Protein AF-A0A2W4BB99-F1 (afdb_monomer_lite)

Secondary structure (DSSP, 8-state):
----SSSSSS---S---TT----------TT--TTB-TTSPBPPTTSEEEEEEEEETTEEEEEEE-HHHHHHHHHHH-GGGB-GGG-EEEEHHHHHTT-

Structure (mmCIF, N/CA/C/O backbone):
data_AF-A0A2W4BB99-F1
#
_entry.id   AF-A0A2W4BB99-F1
#
loop_
_atom_site.group_PDB
_atom_site.id
_atom_site.type_symbol
_atom_site.label_atom_id
_atom_site.label_alt_id
_atom_site.label_comp_id
_atom_site.label_asym_id
_atom_site.label_entity_id
_atom_site.label_seq_id
_atom_site.pdbx_PDB_ins_code
_atom_site.Cartn_x
_atom_site.Cartn_y
_atom_site.Cartn_z
_atom_site.occupancy
_atom_site.B_iso_or_equiv
_atom_site.auth_seq_id
_atom_site.auth_comp_id
_atom_site.auth_asym_id
_atom_site.auth_atom_id
_atom_site.pdbx_PDB_model_num
ATOM 1 N N . MET A 1 1 ? -67.726 23.225 20.499 1.00 41.97 1 MET A N 1
ATOM 2 C CA . MET A 1 1 ? -66.818 22.110 20.176 1.00 41.97 1 MET A CA 1
ATOM 3 C C . MET A 1 1 ? -66.386 22.347 18.739 1.00 41.97 1 MET A C 1
ATOM 5 O O . MET A 1 1 ? -67.195 22.176 17.839 1.00 41.97 1 MET A O 1
ATOM 9 N N . THR A 1 2 ? -65.236 22.991 18.553 1.00 41.53 2 THR A N 1
ATOM 10 C CA . THR A 1 2 ? -64.774 23.488 17.248 1.00 41.53 2 THR A CA 1
ATOM 11 C C . THR A 1 2 ? -63.870 22.452 16.574 1.00 41.53 2 THR A C 1
ATOM 13 O O . THR A 1 2 ? -63.164 21.733 17.280 1.00 41.53 2 THR A O 1
ATOM 16 N N . PRO A 1 3 ? -63.916 22.349 15.234 1.00 42.84 3 PRO A N 1
ATOM 17 C CA . PRO A 1 3 ? -63.321 21.267 14.452 1.00 42.84 3 PRO A CA 1
ATOM 18 C C . PRO A 1 3 ? -61.792 21.381 14.438 1.00 42.84 3 PRO A C 1
ATOM 20 O O . PRO A 1 3 ? -61.202 21.974 13.544 1.00 42.84 3 PRO A O 1
ATOM 23 N N . LYS A 1 4 ? -61.147 20.838 15.468 1.00 46.91 4 LYS A N 1
ATOM 24 C CA . LYS A 1 4 ? -59.704 20.601 15.532 1.00 46.91 4 LYS A CA 1
ATOM 25 C C . LYS A 1 4 ? -59.487 19.102 15.660 1.00 46.91 4 LYS A C 1
ATOM 27 O O . LYS A 1 4 ? -59.243 18.664 16.770 1.00 46.91 4 LYS A O 1
ATOM 32 N N . GLU A 1 5 ? -59.647 18.327 14.585 1.00 50.88 5 GLU A N 1
ATOM 33 C CA . GLU A 1 5 ? -59.245 16.901 14.607 1.00 50.88 5 GLU A CA 1
ATOM 34 C C . GLU A 1 5 ? -59.276 16.162 13.251 1.00 50.88 5 GLU A C 1
ATOM 36 O O . GLU A 1 5 ? -59.272 14.937 13.236 1.00 50.88 5 GLU A O 1
ATOM 41 N N . ALA A 1 6 ? -59.278 16.853 12.100 1.00 47.06 6 ALA A N 1
ATOM 42 C CA . ALA A 1 6 ? -59.379 16.181 10.790 1.00 47.06 6 ALA A CA 1
ATOM 43 C C . ALA A 1 6 ? -58.280 16.523 9.761 1.00 47.06 6 ALA A C 1
ATOM 45 O O . ALA A 1 6 ? -58.399 16.119 8.613 1.00 47.06 6 ALA A O 1
ATOM 46 N N . GLU A 1 7 ? -57.201 17.212 10.141 1.00 48.06 7 GLU A N 1
ATOM 47 C CA . GLU A 1 7 ? -56.100 17.559 9.213 1.00 48.06 7 GLU A CA 1
ATOM 48 C C . GLU A 1 7 ? -54.725 17.083 9.711 1.00 48.06 7 GLU A C 1
ATOM 50 O O . GLU A 1 7 ? -53.707 17.724 9.487 1.00 48.06 7 GLU A O 1
ATOM 55 N N . ALA A 1 8 ? -54.675 15.953 10.419 1.00 50.34 8 ALA A N 1
ATOM 56 C CA . ALA A 1 8 ? -53.423 15.422 10.969 1.00 50.34 8 ALA A CA 1
ATOM 57 C C . ALA A 1 8 ? -52.865 14.204 10.213 1.00 50.34 8 ALA A C 1
ATOM 59 O O . ALA A 1 8 ? -52.049 13.485 10.780 1.00 50.34 8 ALA A O 1
ATOM 60 N N . HIS A 1 9 ? -53.308 13.915 8.982 1.00 48.47 9 HIS A N 1
ATOM 61 C CA . HIS A 1 9 ? -52.966 12.622 8.378 1.00 48.47 9 HIS A CA 1
ATOM 62 C C . HIS A 1 9 ? -52.747 12.562 6.869 1.00 48.47 9 HIS A C 1
ATOM 64 O O . HIS A 1 9 ? -52.772 11.459 6.330 1.00 48.47 9 HIS A O 1
ATOM 70 N N . ASP A 1 10 ? -52.457 13.675 6.193 1.00 49.69 10 ASP A N 1
ATOM 71 C CA . ASP A 1 10 ? -52.035 13.565 4.797 1.00 49.69 10 ASP A CA 1
ATOM 72 C C . ASP A 1 10 ? -50.903 14.527 4.430 1.00 49.69 10 ASP A C 1
ATOM 74 O O . ASP A 1 10 ? -50.945 15.715 4.731 1.00 49.69 10 ASP A O 1
ATOM 78 N N . TYR A 1 11 ? -49.905 13.965 3.747 1.00 44.41 11 TYR A N 1
ATOM 79 C CA . TYR A 1 11 ? -48.766 14.622 3.096 1.00 44.41 11 TYR A CA 1
ATOM 80 C C . TYR A 1 11 ? -47.494 14.932 3.901 1.00 44.41 11 TYR A C 1
ATOM 82 O O . TYR A 1 11 ? -46.827 15.943 3.716 1.00 44.41 11 TYR A O 1
ATOM 90 N N . TYR A 1 12 ? -47.022 13.920 4.624 1.00 51.00 12 TYR A N 1
ATOM 91 C CA . TYR A 1 12 ? -45.598 13.683 4.921 1.00 51.00 12 TYR A CA 1
ATOM 92 C C . TYR A 1 12 ? -44.742 13.305 3.676 1.00 51.00 12 TYR A C 1
ATOM 94 O O . TYR A 1 12 ? -43.798 12.530 3.808 1.00 51.00 12 TYR A O 1
ATOM 102 N N . TYR A 1 13 ? -45.054 13.773 2.453 1.00 54.38 13 TYR A N 1
ATOM 103 C CA . TYR A 1 13 ? -44.500 13.143 1.235 1.00 54.38 13 TYR A CA 1
ATOM 104 C C . TYR A 1 13 ? -43.950 14.005 0.100 1.00 54.38 13 TYR A C 1
ATOM 106 O O . TYR A 1 13 ? -43.555 13.435 -0.914 1.00 54.38 13 TYR A O 1
ATOM 114 N N . THR A 1 14 ? -43.812 15.321 0.224 1.00 58.09 14 THR A N 1
ATOM 115 C CA . THR A 1 14 ? -43.099 16.079 -0.817 1.00 58.09 14 THR A CA 1
ATOM 116 C C . THR A 1 14 ? -42.426 17.304 -0.233 1.00 58.09 14 THR A C 1
ATOM 118 O O . THR A 1 14 ? -43.093 18.122 0.393 1.00 58.09 14 THR A O 1
ATOM 121 N N . THR A 1 15 ? -41.140 17.452 -0.550 1.00 57.28 15 THR A N 1
ATOM 122 C CA . THR A 1 15 ? -40.186 18.500 -0.143 1.00 57.28 15 THR A CA 1
ATOM 123 C C . THR A 1 15 ? -39.424 18.156 1.142 1.00 57.28 15 THR A C 1
ATOM 125 O O . THR A 1 15 ? -39.935 18.390 2.237 1.00 57.28 15 THR A O 1
ATOM 128 N N . PRO A 1 16 ? -38.202 17.588 1.054 1.00 55.44 16 PRO A N 1
ATOM 129 C CA . PRO A 1 16 ? -37.282 17.687 2.180 1.00 55.44 16 PRO A CA 1
ATOM 130 C C . PRO A 1 16 ? -37.060 19.178 2.492 1.00 55.44 16 PRO A C 1
ATOM 132 O O . PRO A 1 16 ? -36.980 19.976 1.555 1.00 55.44 16 PRO A O 1
ATOM 135 N N . PRO A 1 17 ? -37.000 19.576 3.773 1.00 51.78 17 PRO A N 1
ATOM 136 C CA . PRO A 1 17 ? -36.676 20.946 4.134 1.00 51.78 17 PRO A CA 1
ATOM 137 C C . PRO A 1 17 ? -35.322 21.318 3.526 1.00 51.78 17 PRO A C 1
ATOM 139 O O . PRO A 1 17 ? -34.357 20.559 3.621 1.00 51.78 17 PRO A O 1
ATOM 142 N N . GLU A 1 18 ? -35.265 22.499 2.916 1.00 52.28 18 GLU A N 1
ATOM 143 C CA . GLU A 1 18 ? -34.086 23.151 2.323 1.00 52.28 18 GLU A CA 1
ATOM 144 C C . GLU A 1 18 ? -33.006 23.516 3.372 1.00 52.28 18 GLU A C 1
ATOM 146 O O . GLU A 1 18 ? -32.236 24.449 3.194 1.00 52.28 18 GLU A O 1
ATOM 151 N N . GLU A 1 19 ? -32.936 22.783 4.487 1.00 47.78 19 GLU A N 1
ATOM 152 C CA . GLU A 1 19 ? -32.037 23.020 5.624 1.00 47.78 19 GLU A CA 1
ATOM 153 C C . GLU A 1 19 ? -30.992 21.904 5.805 1.00 47.78 19 GLU A C 1
ATOM 155 O O . GLU A 1 19 ? -30.334 21.823 6.839 1.00 47.78 19 GLU A O 1
ATOM 160 N N . PHE A 1 20 ? -30.792 21.049 4.795 1.00 43.97 20 PHE A N 1
ATOM 161 C CA . PHE A 1 20 ? -29.671 20.093 4.755 1.00 43.97 20 PHE A CA 1
ATOM 162 C C . PHE A 1 20 ? -28.428 20.615 4.023 1.00 43.97 20 PHE A C 1
ATOM 164 O O . PHE A 1 20 ? -27.486 19.862 3.797 1.00 43.97 20 PHE A O 1
ATOM 171 N N . TYR A 1 21 ? -28.388 21.909 3.710 1.00 45.06 21 TYR A N 1
ATOM 172 C CA . TYR A 1 21 ? -27.142 22.604 3.406 1.00 45.06 21 TYR A CA 1
ATOM 173 C C . TYR A 1 21 ? -26.792 23.500 4.591 1.00 45.06 21 TYR A C 1
ATOM 175 O O . TYR A 1 21 ? -26.799 24.723 4.496 1.00 45.06 21 TYR A O 1
ATOM 183 N N . GLN A 1 22 ? -26.465 22.883 5.732 1.00 40.84 22 GLN A N 1
ATOM 184 C CA . GLN A 1 22 ? -25.435 23.495 6.561 1.00 40.84 22 GLN A CA 1
ATOM 185 C C . GLN A 1 22 ? -24.164 23.447 5.720 1.00 40.84 22 GLN A C 1
ATOM 187 O O . GLN A 1 22 ? -23.467 22.437 5.660 1.00 40.84 22 GLN A O 1
ATOM 192 N N . GLU A 1 23 ? -23.947 24.535 4.988 1.00 44.38 23 GLU A N 1
ATOM 193 C CA . GLU A 1 23 ? -22.647 24.964 4.512 1.00 44.38 23 GLU A CA 1
ATOM 194 C C . GLU A 1 23 ? -21.763 25.058 5.759 1.00 44.38 23 GLU A C 1
ATOM 196 O O . GLU A 1 23 ? -21.696 26.082 6.438 1.00 44.38 23 GLU A O 1
ATOM 201 N N . TYR A 1 24 ? -21.163 23.925 6.129 1.00 45.66 24 TYR A N 1
ATOM 202 C CA . TYR A 1 24 ? -19.980 23.910 6.963 1.00 45.66 24 TYR A CA 1
ATOM 203 C C . TYR A 1 24 ? -18.924 24.659 6.159 1.00 45.66 24 TYR A C 1
ATOM 205 O O . TYR A 1 24 ? -18.204 24.083 5.348 1.00 45.66 24 TYR A O 1
ATOM 213 N N . GLY A 1 25 ? -18.885 25.974 6.363 1.00 42.19 25 GLY A N 1
ATOM 214 C CA . GLY A 1 25 ? -17.698 26.786 6.181 1.00 42.19 25 GLY A CA 1
ATOM 215 C C . GLY A 1 25 ? -16.637 26.353 7.187 1.00 42.19 25 GLY A C 1
ATOM 216 O O . GLY A 1 25 ? -16.275 27.122 8.070 1.00 42.19 25 GLY A O 1
ATOM 217 N N . ASP A 1 26 ? -16.184 25.110 7.066 1.00 43.03 26 ASP A N 1
ATOM 218 C CA . ASP A 1 26 ? -14.852 24.723 7.480 1.00 43.03 26 ASP A CA 1
ATOM 219 C C . ASP A 1 26 ? -14.003 24.934 6.236 1.00 43.03 26 ASP A C 1
ATOM 221 O O . ASP A 1 26 ? -14.190 24.283 5.207 1.00 43.03 26 ASP A O 1
ATOM 225 N N . GLU A 1 27 ? -13.137 25.937 6.315 1.00 42.97 27 GLU A N 1
ATOM 226 C CA . GLU A 1 27 ? -11.980 26.077 5.450 1.00 42.97 27 GLU A CA 1
ATOM 227 C C . GLU A 1 27 ? -11.380 24.675 5.275 1.00 42.97 27 GLU A C 1
ATOM 229 O O . GLU A 1 27 ? -10.824 24.117 6.221 1.00 42.97 27 GLU A O 1
ATOM 234 N N . ILE A 1 28 ? -11.567 24.060 4.099 1.00 46.00 28 ILE A N 1
ATOM 235 C CA . ILE A 1 28 ? -10.826 22.852 3.753 1.00 46.00 28 ILE A CA 1
ATOM 236 C C . ILE A 1 28 ? -9.376 23.308 3.785 1.00 46.00 28 ILE A C 1
ATOM 238 O O . ILE A 1 28 ? -8.933 24.061 2.922 1.00 46.00 28 ILE A O 1
ATOM 242 N N . ASP A 1 29 ? -8.673 22.935 4.848 1.00 44.69 29 ASP A N 1
ATOM 243 C CA . ASP A 1 29 ? -7.239 23.090 4.955 1.00 44.69 29 ASP A CA 1
ATOM 244 C C . ASP A 1 29 ? -6.618 22.215 3.858 1.00 44.69 29 ASP A C 1
ATOM 246 O O . ASP A 1 29 ? -6.267 21.057 4.076 1.00 44.69 29 ASP A O 1
ATOM 250 N N . ASP A 1 30 ? -6.502 22.776 2.649 1.00 46.19 30 ASP A N 1
ATOM 251 C CA . ASP A 1 30 ? -5.822 22.206 1.476 1.00 46.19 30 ASP A CA 1
ATOM 252 C C . ASP A 1 30 ? -4.350 21.832 1.777 1.00 46.19 30 ASP A C 1
ATOM 254 O O . ASP A 1 30 ? -3.641 21.272 0.940 1.00 46.19 30 ASP A O 1
ATOM 258 N N . THR A 1 31 ? -3.862 22.137 2.982 1.00 50.41 31 THR A N 1
ATOM 259 C CA . THR A 1 31 ? -2.518 21.832 3.467 1.00 50.41 31 THR A CA 1
ATOM 260 C C . THR A 1 31 ? -2.379 20.428 4.073 1.00 50.41 31 THR A C 1
ATOM 262 O O . THR A 1 31 ? -1.260 20.007 4.374 1.00 50.41 31 THR A O 1
ATOM 265 N N . ALA A 1 32 ? -3.472 19.673 4.225 1.00 53.78 32 ALA A N 1
ATOM 266 C CA . ALA A 1 32 ? -3.507 18.453 5.026 1.00 53.78 32 ALA A CA 1
ATOM 267 C C . ALA A 1 32 ? -3.943 17.214 4.208 1.00 53.78 32 ALA A C 1
ATOM 269 O O . ALA A 1 32 ? -4.867 16.499 4.582 1.00 53.78 32 ALA A O 1
ATOM 270 N N . ASN A 1 33 ? -3.230 16.898 3.119 1.00 62.91 33 ASN A N 1
ATOM 271 C CA . ASN A 1 33 ? -3.365 15.629 2.372 1.00 62.91 33 ASN A CA 1
ATOM 272 C C . ASN A 1 33 ? -2.784 14.414 3.143 1.00 62.91 33 ASN A C 1
ATOM 274 O O . ASN A 1 33 ? -2.133 13.551 2.558 1.00 62.91 33 ASN A O 1
ATOM 278 N N . TRP A 1 34 ? -2.948 14.349 4.469 1.00 71.19 34 TRP A N 1
ATOM 279 C CA . TRP A 1 34 ? -2.364 13.291 5.316 1.00 71.19 34 TRP A CA 1
ATOM 280 C C . TRP A 1 34 ? -3.050 11.935 5.137 1.00 71.19 34 TRP A C 1
ATOM 282 O O . TRP A 1 34 ? -2.488 10.903 5.496 1.00 71.19 34 TRP A O 1
ATOM 292 N N . ASN A 1 35 ? -4.260 11.929 4.581 1.00 84.31 35 ASN A N 1
ATOM 293 C CA . ASN A 1 35 ? -5.072 10.739 4.380 1.00 84.31 35 ASN A CA 1
ATOM 294 C C . ASN A 1 35 ? -5.244 10.366 2.901 1.00 84.31 35 ASN A C 1
ATOM 296 O O . ASN A 1 35 ? -6.210 9.687 2.573 1.00 84.31 35 ASN A O 1
ATOM 300 N N . ILE A 1 36 ? -4.347 10.799 2.010 1.00 88.81 36 ILE A N 1
ATOM 301 C CA . ILE A 1 36 ? -4.422 10.484 0.577 1.00 88.81 36 ILE A CA 1
ATOM 302 C C . ILE A 1 36 ? -3.353 9.449 0.208 1.00 88.81 36 ILE A C 1
ATOM 304 O O . ILE A 1 36 ? -2.197 9.572 0.613 1.00 88.81 36 ILE A O 1
ATOM 308 N N . ASP A 1 37 ? -3.743 8.414 -0.536 1.00 88.81 37 ASP A N 1
ATOM 309 C CA . ASP A 1 37 ? -2.829 7.390 -1.052 1.00 88.81 37 ASP A CA 1
ATOM 310 C C . ASP A 1 37 ? -2.038 7.862 -2.299 1.00 88.81 37 ASP A C 1
ATOM 312 O O . ASP A 1 37 ? -2.283 8.943 -2.837 1.00 88.81 37 ASP A O 1
ATOM 316 N N . ASP A 1 38 ? -1.078 7.064 -2.794 1.00 90.94 38 ASP A N 1
ATOM 317 C CA . ASP A 1 38 ? -0.264 7.422 -3.978 1.00 90.94 38 ASP A CA 1
ATOM 318 C C . ASP A 1 38 ? -1.092 7.559 -5.276 1.00 90.94 38 ASP A C 1
ATOM 320 O O . ASP A 1 38 ? -0.584 8.040 -6.291 1.00 90.94 38 ASP A O 1
ATOM 324 N N . PHE A 1 39 ? -2.362 7.146 -5.254 1.00 90.44 39 PHE A N 1
ATOM 325 C CA . PHE A 1 39 ? -3.290 7.169 -6.383 1.00 90.44 39 PHE A CA 1
ATOM 326 C C . PHE A 1 39 ? -4.332 8.289 -6.266 1.00 90.44 39 PHE A C 1
ATOM 328 O 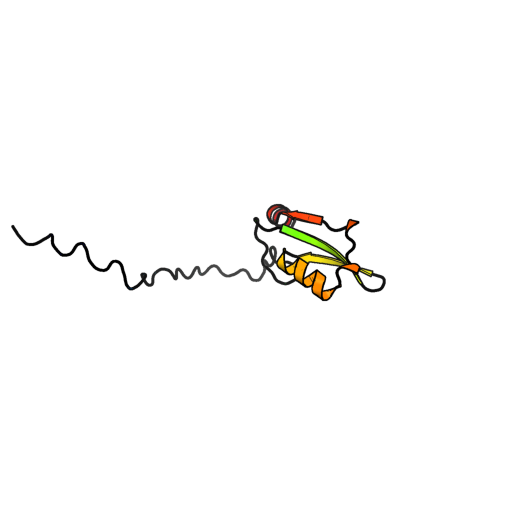O . PHE A 1 39 ? -5.186 8.424 -7.140 1.00 90.44 39 PHE A O 1
ATOM 335 N N . GLY A 1 40 ? -4.249 9.123 -5.225 1.00 86.50 40 GLY A N 1
ATOM 336 C CA . GLY A 1 40 ? -5.164 10.241 -5.015 1.00 86.50 40 GLY A CA 1
ATOM 337 C C . GLY A 1 40 ? -6.473 9.863 -4.320 1.00 86.50 40 GLY A C 1
ATOM 338 O O . GLY A 1 40 ? -7.390 10.682 -4.292 1.00 86.50 40 GLY A O 1
ATOM 339 N N . ASN A 1 41 ? -6.579 8.658 -3.752 1.00 87.62 41 ASN A N 1
ATOM 340 C CA . ASN A 1 41 ? -7.774 8.237 -3.024 1.00 87.62 41 ASN A CA 1
ATOM 341 C C . ASN A 1 41 ? -7.666 8.598 -1.546 1.00 87.62 41 ASN A C 1
ATOM 343 O O . ASN A 1 41 ? -6.614 8.437 -0.925 1.00 87.62 41 ASN A O 1
ATOM 347 N N . VAL A 1 42 ? -8.785 9.034 -0.971 1.00 88.88 42 VAL A N 1
ATOM 348 C CA . VAL A 1 42 ? -8.903 9.263 0.470 1.00 88.88 42 VAL A CA 1
ATOM 349 C C . VAL A 1 42 ? -8.976 7.917 1.187 1.00 88.88 42 VAL A C 1
ATOM 351 O O . VAL A 1 42 ? -9.803 7.074 0.853 1.00 88.88 42 VAL A O 1
ATOM 354 N N . VAL A 1 43 ? -8.128 7.737 2.191 1.00 87.88 43 VAL A N 1
ATOM 355 C CA . VAL A 1 43 ? -8.084 6.563 3.059 1.00 87.88 43 VAL A CA 1
ATOM 356 C C . VAL A 1 43 ? -8.821 6.870 4.356 1.00 87.88 43 VAL A C 1
ATOM 358 O O . VAL A 1 43 ? -8.481 7.801 5.091 1.00 87.88 43 VAL A O 1
ATOM 361 N N . TYR A 1 44 ? -9.801 6.039 4.676 1.00 88.69 44 TYR A N 1
ATOM 362 C CA . TYR A 1 44 ? -10.548 6.083 5.923 1.00 88.69 44 TYR A CA 1
ATOM 363 C C . TYR A 1 44 ? -9.997 5.071 6.933 1.00 88.69 44 TYR A C 1
ATOM 365 O O . TYR A 1 44 ? -9.363 4.077 6.586 1.00 88.69 44 TYR A O 1
ATOM 373 N N . GLU A 1 45 ? -10.293 5.265 8.222 1.00 89.94 45 GLU A N 1
ATOM 374 C CA . GLU A 1 45 ? -9.859 4.336 9.281 1.00 89.94 45 GLU A CA 1
ATOM 375 C C . GLU A 1 45 ? -10.338 2.890 9.067 1.00 89.94 45 GLU A C 1
ATOM 377 O O . GLU A 1 45 ? -9.692 1.951 9.536 1.00 89.94 45 GLU A O 1
ATOM 382 N N . SER A 1 46 ? -11.475 2.729 8.382 1.00 90.19 46 SER A N 1
ATOM 383 C CA . SER A 1 46 ? -12.098 1.431 8.095 1.00 90.19 46 SER A CA 1
ATOM 384 C C . SER A 1 46 ? -11.494 0.716 6.884 1.00 90.19 46 SER A C 1
ATOM 386 O O . SER A 1 46 ? -11.829 -0.446 6.654 1.00 90.19 46 SER A O 1
ATOM 388 N N . ASP A 1 47 ? -10.629 1.385 6.121 1.00 91.00 47 ASP A N 1
ATOM 389 C CA . ASP A 1 47 ? -10.054 0.821 4.905 1.00 91.00 47 ASP A CA 1
ATOM 390 C C . ASP A 1 47 ? -8.878 -0.106 5.196 1.00 91.00 47 ASP A C 1
ATOM 392 O O . ASP A 1 47 ? -8.291 -0.119 6.281 1.00 91.00 47 ASP A O 1
ATOM 396 N N . TRP A 1 48 ? -8.507 -0.874 4.177 1.00 93.81 48 TRP A N 1
ATOM 397 C CA . TRP A 1 48 ? -7.236 -1.580 4.130 1.00 93.81 48 TRP A CA 1
ATOM 398 C C . TRP A 1 48 ? -6.262 -0.812 3.249 1.00 93.81 48 TRP A C 1
ATOM 400 O O . TRP A 1 48 ? -6.590 -0.445 2.119 1.00 93.81 48 TRP A O 1
ATOM 410 N N . VAL A 1 49 ? -5.056 -0.606 3.769 1.00 94.25 49 VAL A N 1
ATOM 411 C CA . VAL A 1 49 ? -3.958 0.051 3.067 1.00 94.25 49 VAL A CA 1
ATOM 412 C C . VAL A 1 49 ? -2.918 -0.994 2.697 1.00 94.25 49 VAL A C 1
ATOM 414 O O . VAL A 1 49 ? -2.457 -1.774 3.533 1.00 94.25 49 VAL A O 1
ATOM 417 N N . PHE A 1 50 ? -2.537 -0.982 1.429 1.00 95.75 50 PHE A N 1
ATOM 418 C CA . PHE A 1 50 ? -1.574 -1.876 0.815 1.00 95.75 50 PHE A CA 1
ATOM 419 C C . PHE A 1 50 ? -0.282 -1.106 0.572 1.00 95.75 50 PHE A C 1
ATOM 421 O O . PHE A 1 50 ? -0.245 -0.173 -0.230 1.00 95.75 50 PHE A O 1
ATOM 428 N N . VAL A 1 51 ? 0.790 -1.511 1.247 1.00 94.69 51 VAL A N 1
ATOM 429 C CA . VAL A 1 51 ? 2.147 -1.037 0.974 1.00 94.69 51 VAL A CA 1
ATOM 430 C C . VAL A 1 51 ? 2.804 -2.060 0.060 1.00 94.69 51 VAL A C 1
ATOM 432 O O . VAL A 1 51 ? 3.162 -3.159 0.481 1.00 94.69 51 VAL A O 1
ATOM 435 N N . MET A 1 52 ? 2.926 -1.710 -1.213 1.00 95.19 52 MET A N 1
ATOM 436 C CA . MET A 1 52 ? 3.312 -2.620 -2.285 1.00 95.19 52 MET A CA 1
ATOM 437 C C . MET A 1 52 ? 4.635 -2.192 -2.923 1.00 95.19 52 MET A C 1
ATOM 439 O O . MET A 1 52 ? 4.940 -1.005 -3.038 1.00 95.19 52 MET A O 1
ATOM 443 N N . TYR A 1 53 ? 5.431 -3.175 -3.344 1.00 96.06 53 TYR A N 1
ATOM 444 C CA . TYR A 1 53 ? 6.716 -2.955 -4.007 1.00 96.06 53 TYR A CA 1
ATOM 445 C C . TYR A 1 53 ? 6.719 -3.663 -5.355 1.00 96.06 53 TYR A C 1
ATOM 447 O O . TYR A 1 53 ? 6.532 -4.876 -5.408 1.00 96.06 53 TYR A O 1
ATOM 455 N N . PHE A 1 54 ? 6.972 -2.929 -6.433 1.00 94.56 54 PHE A N 1
ATOM 456 C CA . PHE A 1 54 ? 7.083 -3.479 -7.782 1.00 94.56 54 PHE A CA 1
ATOM 457 C C . PHE A 1 54 ? 8.517 -3.409 -8.289 1.00 94.56 54 PHE A C 1
ATOM 459 O O . PHE A 1 54 ? 9.229 -2.429 -8.056 1.00 94.56 54 PHE A O 1
ATOM 466 N N . LYS A 1 55 ? 8.934 -4.433 -9.032 1.00 93.38 55 LYS A N 1
ATOM 467 C CA . LYS A 1 55 ? 10.139 -4.368 -9.858 1.00 93.38 55 LYS A CA 1
ATOM 468 C C . LYS A 1 55 ? 9.842 -3.521 -11.085 1.00 93.38 55 LYS A C 1
ATOM 470 O O . LYS A 1 55 ? 9.007 -3.882 -11.907 1.00 93.38 55 LYS A O 1
ATOM 475 N N . HIS A 1 56 ? 10.540 -2.405 -11.218 1.00 85.25 56 HIS A N 1
ATOM 476 C CA . HIS A 1 56 ? 10.445 -1.552 -12.389 1.00 85.25 56 HIS A CA 1
ATOM 477 C C . HIS A 1 56 ? 11.851 -1.332 -12.942 1.00 85.25 56 HIS A C 1
ATOM 479 O O . HIS A 1 56 ? 12.647 -0.599 -12.360 1.00 85.25 56 HIS A O 1
ATOM 485 N N . MET A 1 57 ? 12.164 -1.991 -14.061 1.00 85.25 57 MET A N 1
ATOM 486 C CA . MET A 1 57 ? 13.530 -2.060 -14.599 1.00 85.25 57 MET A CA 1
ATOM 487 C C . MET A 1 57 ? 14.501 -2.645 -13.550 1.00 85.25 57 MET A C 1
ATOM 489 O O . MET A 1 57 ? 14.233 -3.717 -13.011 1.00 85.25 57 MET A O 1
ATOM 493 N N . ASP A 1 58 ? 15.600 -1.954 -13.240 1.00 86.19 58 ASP A N 1
ATOM 494 C CA . ASP A 1 58 ? 16.599 -2.359 -12.241 1.00 86.19 58 ASP A CA 1
ATOM 495 C C . ASP A 1 58 ? 16.339 -1.780 -10.834 1.00 86.19 58 ASP A C 1
ATOM 497 O O . ASP A 1 58 ? 17.193 -1.894 -9.952 1.00 86.19 58 ASP A O 1
ATOM 501 N N . ILE A 1 59 ? 15.184 -1.139 -10.604 1.00 90.00 59 ILE A N 1
ATOM 502 C CA . ILE A 1 59 ? 14.836 -0.523 -9.315 1.00 90.00 59 ILE A CA 1
ATOM 503 C C . ILE A 1 59 ? 13.543 -1.089 -8.718 1.00 90.00 59 ILE A C 1
ATOM 505 O O . ILE A 1 59 ? 12.666 -1.604 -9.413 1.00 90.00 59 ILE A O 1
ATOM 509 N N . GLU A 1 60 ? 13.420 -0.967 -7.397 1.00 93.00 60 GLU A N 1
ATOM 510 C CA . GLU A 1 60 ? 12.192 -1.265 -6.661 1.00 93.00 60 GLU A CA 1
ATOM 511 C C . GLU A 1 60 ? 11.381 0.023 -6.493 1.00 93.00 60 GLU A C 1
ATOM 513 O O . GLU A 1 60 ? 11.887 1.021 -5.974 1.00 93.00 60 GLU A O 1
ATOM 518 N N . LYS A 1 61 ? 10.116 0.005 -6.914 1.00 93.19 61 LYS A N 1
ATOM 519 C CA . LYS A 1 61 ? 9.181 1.112 -6.717 1.00 93.19 61 LYS A CA 1
ATOM 520 C C . LYS A 1 61 ? 8.214 0.772 -5.593 1.00 93.19 61 LYS A C 1
ATOM 522 O O . LYS A 1 61 ? 7.483 -0.209 -5.692 1.00 93.19 61 LYS A O 1
ATOM 527 N N . LYS A 1 62 ? 8.214 1.588 -4.540 1.00 94.38 62 LYS A N 1
ATOM 528 C CA . LYS A 1 62 ? 7.231 1.528 -3.454 1.00 94.38 62 LYS A CA 1
ATOM 529 C C . LYS A 1 62 ? 5.999 2.343 -3.842 1.00 94.38 62 LYS A C 1
ATOM 531 O O . LYS A 1 62 ? 6.153 3.456 -4.337 1.00 94.38 62 LYS A O 1
ATOM 536 N N . LEU A 1 63 ? 4.821 1.791 -3.590 1.00 93.75 63 LEU A N 1
ATOM 537 C CA . LEU A 1 63 ? 3.526 2.451 -3.725 1.00 93.75 63 LEU A CA 1
ATOM 538 C C . LEU A 1 63 ? 2.683 2.121 -2.491 1.00 93.75 63 LEU A C 1
ATOM 540 O O . LEU A 1 63 ? 2.823 1.050 -1.894 1.00 93.75 63 LEU A O 1
ATOM 544 N N . VAL A 1 64 ? 1.814 3.038 -2.102 1.00 93.50 64 VAL A N 1
ATOM 545 C CA . VAL A 1 64 ? 0.846 2.885 -1.024 1.00 93.50 64 VAL A CA 1
ATOM 546 C C . VAL A 1 64 ? -0.524 3.194 -1.598 1.00 93.50 64 VAL A C 1
ATOM 548 O O . VAL A 1 64 ? -0.745 4.264 -2.151 1.00 93.50 64 VAL A O 1
ATOM 551 N N . GLY A 1 65 ? -1.439 2.241 -1.491 1.00 93.62 65 GLY A N 1
ATOM 552 C CA . GLY A 1 65 ? -2.783 2.364 -2.041 1.00 93.62 65 GLY A CA 1
ATOM 553 C C . GLY A 1 65 ? -3.820 1.816 -1.083 1.00 93.62 65 GLY A C 1
ATOM 554 O O . GLY A 1 65 ? -3.568 0.836 -0.385 1.00 93.62 65 GLY A O 1
ATOM 555 N N . SER A 1 66 ? -5.007 2.406 -1.091 1.00 93.56 66 SER A N 1
ATOM 556 C CA . SER A 1 66 ? -6.234 1.723 -0.671 1.00 93.56 66 SER A CA 1
ATOM 557 C C . SER A 1 66 ? -6.513 0.509 -1.577 1.00 93.56 66 SER A C 1
ATOM 559 O O . SER A 1 66 ? -5.747 0.206 -2.496 1.00 93.56 66 SER A O 1
ATOM 561 N N . GLN A 1 67 ? -7.621 -0.203 -1.365 1.00 91.44 67 GLN A N 1
ATOM 5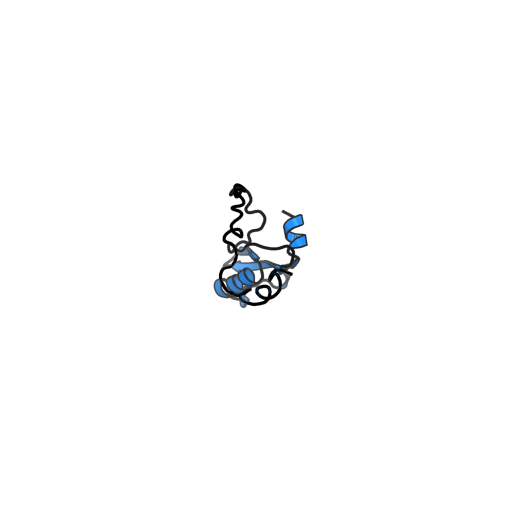62 C CA . GLN A 1 67 ? -7.997 -1.325 -2.234 1.00 91.44 67 GLN A CA 1
ATOM 563 C C . GLN A 1 67 ? -8.089 -0.921 -3.720 1.00 91.44 67 GLN A C 1
ATOM 565 O O . GLN A 1 67 ? -7.632 -1.666 -4.586 1.00 9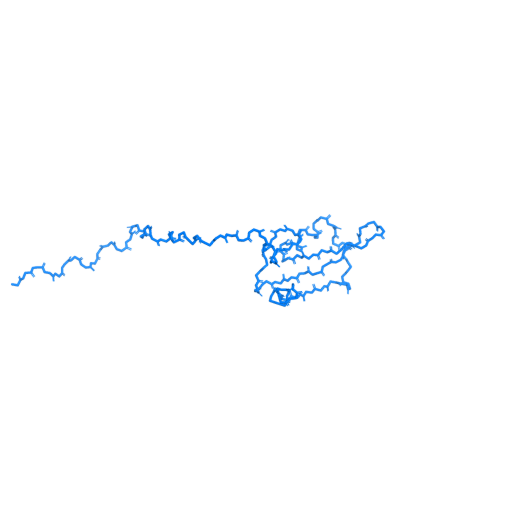1.44 67 GLN A O 1
ATOM 570 N N . GLU A 1 68 ? -8.646 0.252 -4.025 1.00 91.81 68 GLU A N 1
ATOM 571 C CA . GLU A 1 68 ? -8.756 0.752 -5.402 1.00 91.81 68 GLU A CA 1
ATOM 572 C C . GLU A 1 68 ? -7.387 1.127 -5.982 1.00 91.81 68 GLU A C 1
ATOM 574 O O . GLU A 1 68 ? -7.060 0.745 -7.112 1.00 91.81 68 GLU A O 1
ATOM 579 N N . GLY A 1 69 ? -6.543 1.784 -5.180 1.00 92.19 69 GLY A N 1
ATOM 580 C CA . GLY A 1 69 ? -5.158 2.080 -5.547 1.00 92.19 69 GLY A CA 1
ATOM 581 C C . GLY A 1 69 ? -4.342 0.811 -5.809 1.00 92.19 69 GLY A C 1
ATOM 582 O O . GLY A 1 69 ? -3.596 0.739 -6.779 1.00 92.19 69 GLY A O 1
ATOM 583 N N . PHE A 1 70 ? -4.539 -0.243 -5.013 1.00 93.56 70 PHE A N 1
ATOM 584 C CA . PHE A 1 70 ? -3.879 -1.536 -5.210 1.00 93.56 70 PHE A CA 1
ATOM 585 C C . PHE A 1 70 ? -4.261 -2.197 -6.536 1.00 93.56 70 PHE A C 1
ATOM 587 O O . PHE A 1 70 ? -3.388 -2.669 -7.264 1.00 93.56 70 PHE A O 1
ATOM 594 N N . MET A 1 71 ? -5.549 -2.201 -6.888 1.00 94.38 71 MET A N 1
ATOM 595 C CA . MET A 1 71 ? -5.996 -2.748 -8.174 1.00 94.38 71 MET A CA 1
ATOM 596 C C . MET A 1 71 ? -5.450 -1.937 -9.352 1.00 94.38 71 MET A C 1
ATOM 598 O O . MET A 1 71 ? -5.005 -2.524 -10.336 1.00 94.38 71 MET A O 1
ATOM 602 N N . THR A 1 72 ? -5.419 -0.608 -9.222 1.00 94.31 72 THR A N 1
ATOM 603 C CA . THR A 1 72 ? -4.815 0.290 -10.217 1.00 94.31 72 THR A CA 1
ATOM 604 C C . THR A 1 72 ? -3.324 -0.002 -10.390 1.00 94.31 72 THR A C 1
ATOM 606 O O . THR A 1 72 ? -2.854 -0.182 -11.509 1.00 94.31 72 THR A O 1
ATOM 609 N N . ALA A 1 73 ? -2.586 -0.169 -9.291 1.00 93.38 73 ALA A N 1
ATOM 610 C CA . ALA A 1 73 ? -1.167 -0.508 -9.331 1.00 93.38 73 ALA A CA 1
ATOM 611 C C . ALA A 1 73 ? -0.894 -1.835 -10.055 1.00 93.38 73 ALA A C 1
ATOM 613 O O . ALA A 1 73 ? 0.078 -1.958 -10.797 1.00 93.38 73 ALA A O 1
ATOM 614 N N . LEU A 1 74 ? -1.739 -2.844 -9.834 1.00 93.75 74 LEU A N 1
ATOM 615 C CA . LEU A 1 74 ? -1.608 -4.133 -10.506 1.00 93.75 74 LEU A CA 1
ATOM 616 C C . LEU A 1 74 ? -1.832 -4.022 -12.018 1.00 93.75 74 LEU A C 1
ATOM 618 O O . LEU A 1 74 ? -1.121 -4.686 -12.770 1.00 93.75 74 LEU A O 1
ATOM 622 N N . ASP A 1 75 ? -2.780 -3.190 -12.454 1.00 94.25 75 ASP A N 1
ATOM 623 C CA . ASP A 1 75 ? -3.031 -2.920 -13.875 1.00 94.25 75 ASP A CA 1
ATOM 624 C C . ASP A 1 75 ? -1.860 -2.156 -14.521 1.00 94.25 75 ASP A C 1
ATOM 626 O O . ASP A 1 75 ? -1.392 -2.524 -15.597 1.00 94.25 75 ASP A O 1
ATOM 630 N N . GLU A 1 76 ? -1.312 -1.154 -13.825 1.00 93.19 76 GLU A N 1
ATOM 631 C CA . GLU A 1 76 ? -0.233 -0.305 -14.345 1.00 93.19 76 GLU A CA 1
ATOM 632 C C . GLU A 1 76 ? 1.152 -0.977 -14.362 1.00 93.19 76 GLU A C 1
ATOM 634 O O . GLU A 1 76 ? 1.932 -0.762 -15.294 1.00 93.19 76 GLU A O 1
ATOM 639 N N . TYR A 1 77 ? 1.500 -1.760 -13.333 1.00 90.81 77 TYR A N 1
ATOM 640 C CA . TYR A 1 77 ? 2.864 -2.286 -13.137 1.00 90.81 77 TYR A CA 1
ATOM 641 C C . TYR A 1 77 ? 3.027 -3.775 -13.461 1.00 90.81 77 TYR A C 1
ATOM 64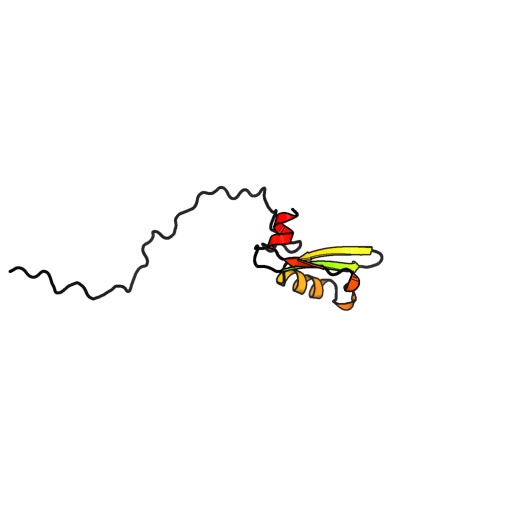3 O O . TYR A 1 77 ? 4.151 -4.280 -13.389 1.00 90.81 77 TYR A O 1
ATOM 651 N N . ASP A 1 78 ? 1.953 -4.449 -13.874 1.00 91.56 78 ASP A N 1
ATOM 652 C CA . ASP A 1 78 ? 1.835 -5.902 -14.046 1.00 91.56 78 ASP A CA 1
ATOM 653 C C . ASP A 1 78 ? 1.984 -6.683 -12.717 1.00 91.56 78 ASP A C 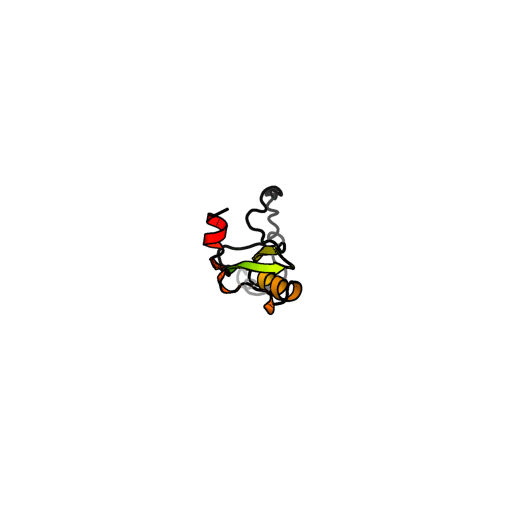1
ATOM 655 O O . ASP A 1 78 ? 2.987 -6.542 -12.002 1.00 91.56 78 ASP A O 1
ATOM 659 N N . PRO A 1 79 ? 1.039 -7.580 -12.374 1.00 93.31 79 PRO A N 1
ATOM 660 C CA . PRO A 1 79 ? 1.103 -8.357 -11.135 1.00 93.31 79 PRO A CA 1
ATOM 661 C C . PRO A 1 79 ? 2.361 -9.225 -10.999 1.00 93.31 79 PRO A C 1
ATOM 663 O O . PRO A 1 79 ? 2.785 -9.520 -9.884 1.00 93.31 79 PRO A O 1
ATOM 666 N N . SER A 1 80 ? 2.981 -9.632 -12.110 1.00 94.00 80 SER A N 1
ATOM 667 C CA . SER A 1 80 ? 4.190 -10.468 -12.120 1.00 94.00 80 SER A CA 1
ATOM 668 C C . SER A 1 80 ? 5.416 -9.733 -11.577 1.00 94.00 80 SER A C 1
ATOM 670 O O . SER A 1 80 ? 6.382 -10.367 -11.150 1.00 94.00 80 SER A O 1
ATOM 672 N N . ASN A 1 81 ? 5.384 -8.398 -11.589 1.00 93.75 81 ASN A N 1
ATOM 673 C CA . ASN A 1 81 ? 6.451 -7.556 -11.061 1.00 93.75 81 ASN A CA 1
ATOM 674 C C . ASN A 1 81 ? 6.282 -7.247 -9.569 1.00 93.75 81 ASN A C 1
ATOM 676 O O . ASN A 1 81 ? 7.197 -6.680 -8.966 1.00 93.75 81 ASN A O 1
ATOM 680 N N . LEU A 1 82 ? 5.149 -7.613 -8.961 1.00 95.44 82 LEU A N 1
ATOM 681 C CA . LEU A 1 82 ? 4.912 -7.416 -7.536 1.00 95.44 82 LEU A CA 1
ATOM 682 C C . LEU A 1 82 ? 5.868 -8.286 -6.709 1.00 95.44 82 LEU A C 1
ATOM 684 O O . LEU A 1 82 ? 5.918 -9.511 -6.832 1.00 95.44 82 LEU A O 1
ATOM 688 N N . ILE A 1 83 ? 6.595 -7.654 -5.794 1.00 94.81 83 ILE A N 1
ATOM 689 C CA . ILE A 1 83 ? 7.446 -8.329 -4.817 1.00 94.81 83 ILE A CA 1
ATOM 690 C C . ILE A 1 83 ? 6.569 -8.727 -3.629 1.00 94.81 83 ILE A C 1
ATOM 692 O O . ILE A 1 83 ? 6.530 -8.044 -2.607 1.00 94.81 83 ILE A O 1
ATOM 696 N N . ALA A 1 84 ? 5.844 -9.838 -3.773 1.00 93.50 84 ALA A N 1
ATOM 697 C CA . ALA A 1 84 ? 4.860 -10.298 -2.789 1.00 93.50 84 ALA A CA 1
ATOM 698 C C . ALA A 1 84 ? 5.439 -10.491 -1.374 1.00 93.50 84 ALA A C 1
ATOM 700 O O . ALA A 1 84 ? 4.745 -10.253 -0.393 1.00 93.50 84 ALA A O 1
ATOM 701 N N . GLU A 1 85 ? 6.720 -10.857 -1.253 1.00 94.62 85 GLU A N 1
ATOM 702 C CA . GLU A 1 85 ? 7.412 -11.003 0.039 1.00 94.62 85 GLU A CA 1
ATOM 703 C C . GLU A 1 85 ? 7.533 -9.684 0.823 1.00 94.62 85 GLU A C 1
ATOM 705 O O . GLU A 1 85 ? 7.730 -9.709 2.035 1.00 94.62 85 GLU A O 1
ATOM 710 N N . LYS A 1 86 ? 7.429 -8.538 0.137 1.00 94.62 86 LYS A N 1
ATOM 711 C CA . LYS A 1 86 ? 7.480 -7.191 0.725 1.00 94.62 86 LYS A CA 1
ATOM 712 C C . LYS A 1 86 ? 6.108 -6.512 0.789 1.00 94.62 86 LYS A C 1
ATOM 714 O O . LYS A 1 86 ? 6.039 -5.358 1.198 1.00 94.62 86 LYS A O 1
ATOM 719 N N . LEU A 1 87 ? 5.038 -7.179 0.349 1.00 94.69 87 LEU A N 1
ATOM 720 C CA . LEU A 1 87 ? 3.686 -6.632 0.429 1.00 94.69 87 LEU A CA 1
ATOM 721 C C . LEU A 1 87 ? 3.238 -6.606 1.893 1.00 94.69 87 LEU A C 1
ATOM 723 O O . LEU A 1 87 ? 3.163 -7.649 2.541 1.00 94.69 87 LEU A O 1
ATOM 727 N N . GLU A 1 88 ? 2.890 -5.424 2.389 1.00 95.50 88 GLU A N 1
ATOM 728 C CA . GLU A 1 88 ? 2.316 -5.252 3.721 1.00 95.50 88 GLU A CA 1
ATOM 729 C C . GLU A 1 88 ? 0.873 -4.763 3.597 1.00 95.50 88 GLU A C 1
ATOM 731 O O . GLU A 1 88 ? 0.570 -3.868 2.806 1.00 95.50 88 GLU A O 1
ATOM 736 N N . ILE A 1 89 ? -0.018 -5.351 4.391 1.00 94.94 89 ILE A N 1
ATOM 737 C CA . ILE A 1 89 ? -1.419 -4.944 4.490 1.00 94.94 89 ILE A CA 1
ATOM 738 C C . ILE A 1 89 ? -1.628 -4.464 5.918 1.00 94.94 89 ILE A C 1
ATOM 740 O O . ILE A 1 89 ? -1.428 -5.226 6.864 1.00 94.94 89 ILE A O 1
ATOM 744 N N . ILE A 1 90 ? -2.010 -3.203 6.070 1.00 94.12 90 ILE A N 1
ATOM 745 C CA . ILE A 1 90 ? -2.266 -2.578 7.367 1.00 94.12 90 ILE A CA 1
ATOM 7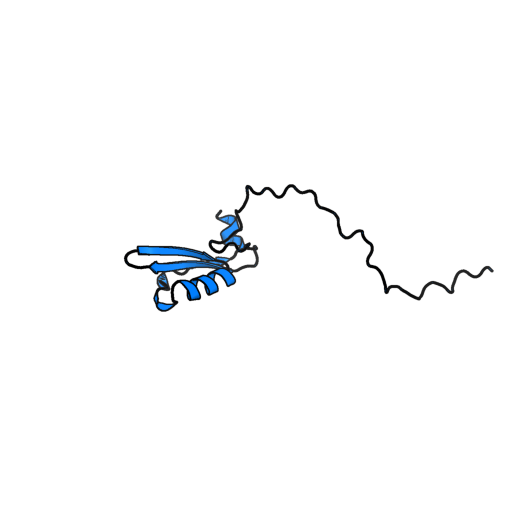46 C C . ILE A 1 90 ? -3.646 -1.933 7.360 1.00 94.12 90 ILE A C 1
ATOM 748 O O . ILE A 1 90 ? -4.180 -1.590 6.305 1.00 94.12 90 ILE A O 1
ATOM 752 N N . SER A 1 91 ? -4.246 -1.778 8.538 1.00 93.00 91 SER A N 1
ATOM 753 C CA . SER A 1 91 ? -5.515 -1.054 8.630 1.00 93.00 91 SER A CA 1
ATOM 754 C C . SER A 1 91 ? -5.312 0.434 8.333 1.00 93.00 91 SER A C 1
ATOM 756 O O . SER A 1 91 ? -4.271 1.007 8.665 1.00 93.00 91 SER A O 1
ATOM 758 N N . GLY A 1 92 ? -6.325 1.081 7.758 1.00 89.56 92 GLY A N 1
ATOM 759 C CA . GLY A 1 92 ? -6.346 2.524 7.536 1.00 89.56 92 GLY A CA 1
ATOM 760 C C . GLY A 1 92 ? -6.114 3.268 8.843 1.00 89.56 92 GLY A C 1
ATOM 761 O O . GLY A 1 92 ? -5.270 4.151 8.911 1.00 89.56 92 GLY A O 1
ATOM 762 N N . LYS A 1 93 ? -6.730 2.809 9.938 1.00 91.25 93 LYS A N 1
ATOM 763 C CA . LYS A 1 93 ? -6.446 3.320 11.282 1.00 91.25 93 LYS A CA 1
ATOM 764 C C . LYS A 1 93 ? -4.959 3.270 11.648 1.00 91.25 93 LYS A C 1
ATOM 766 O O . LYS A 1 93 ? -4.424 4.247 12.163 1.00 91.25 93 LYS A O 1
ATOM 771 N N . GLU A 1 94 ? -4.279 2.144 11.445 1.00 90.56 94 GLU A N 1
ATOM 772 C CA . GLU A 1 94 ? -2.843 2.043 11.738 1.00 90.56 94 GLU A CA 1
ATOM 773 C C . GLU A 1 94 ? -1.994 2.927 10.830 1.00 90.56 94 GLU A C 1
ATOM 775 O O . GLU A 1 94 ? -0.999 3.479 11.289 1.00 90.56 94 GLU A O 1
ATOM 780 N N . TRP A 1 95 ? -2.372 3.060 9.561 1.00 89.94 95 TRP A N 1
ATOM 781 C CA . TRP A 1 95 ? -1.669 3.912 8.611 1.00 89.94 95 TRP A CA 1
ATOM 782 C C . TRP A 1 95 ? -1.802 5.396 8.970 1.00 89.94 95 TRP A C 1
ATOM 784 O O . TRP A 1 95 ? -0.789 6.079 9.086 1.00 89.94 95 TRP A O 1
ATOM 794 N N . LEU A 1 96 ? -3.018 5.862 9.266 1.00 87.56 96 LEU A N 1
ATOM 795 C CA . LEU A 1 96 ? -3.293 7.247 9.663 1.00 87.56 96 LEU A CA 1
ATOM 796 C C . LEU A 1 96 ? -2.621 7.622 10.995 1.00 87.56 96 LEU A C 1
ATOM 798 O O . LEU A 1 96 ? -2.248 8.770 11.189 1.00 87.56 96 LEU A O 1
ATOM 802 N N . ASN A 1 97 ? -2.408 6.658 11.899 1.00 87.38 97 ASN A N 1
ATOM 803 C CA . ASN A 1 97 ? -1.660 6.880 13.146 1.00 87.38 97 ASN A CA 1
ATOM 804 C C . ASN A 1 97 ? -0.128 6.912 12.965 1.00 87.38 97 ASN A C 1
ATOM 806 O O . ASN A 1 97 ? 0.582 7.242 13.915 1.00 87.38 97 ASN A O 1
ATOM 810 N N . LYS A 1 98 ? 0.393 6.501 11.801 1.00 79.38 98 LYS A N 1
ATOM 811 C CA . LYS A 1 98 ? 1.834 6.454 11.487 1.00 79.38 98 LYS A CA 1
ATOM 812 C C . LYS A 1 98 ? 2.316 7.637 10.633 1.00 79.38 98 LYS A C 1
ATOM 814 O O . LYS A 1 98 ? 3.519 7.692 10.373 1.00 79.38 98 LYS A O 1
ATOM 819 N N . GLN A 1 99 ? 1.402 8.501 10.182 1.00 66.62 99 GLN A N 1
ATOM 820 C CA . GLN A 1 99 ? 1.696 9.731 9.433 1.00 66.62 99 GLN A CA 1
ATOM 821 C C . GLN A 1 99 ? 2.374 10.781 10.321 1.00 66.62 99 GLN A C 1
ATOM 823 O O . GLN A 1 99 ? 1.993 10.892 11.510 1.00 66.62 99 GLN A O 1
#

Radius of gyration: 24.65 Å; chains: 1; bounding box: 83×38×35 Å

Foldseek 3Di:
DDPDDDPPDDDPDDDDPPPVPPVPPPPPPPVCCLQAFPVGDGQDQAWKKKFWWFDDPPDIDTGIDTPVVVVVCCVVRPPVRTPVVPIDIDGSNVSSVVD

pLDDT: mean 76.77, std 20.82, range [40.84, 96.06]

Organism: NCBI:txid1077675

Sequence (99 aa):
MTPKEAEAHDYYYTTPPEEFYQEYGDEIDDTANWNIDDFGNVVYESDWVFVMYFKHMDIEKKLVGSQEGFMTALDEYDPSNLIAEKLEIISGKEWLNKQ